Protein AF-A0A4V6N605-F1 (afdb_monomer_lite)

pLDDT: mean 92.13, std 7.2, range [57.69, 98.5]

Secondary structure (DSSP, 8-state):
-HHHHHHHHHHHHHHHH-GGG--TTHHHHHHHHHHHHHGGG-SSHHHHHHHHHHHHHHHHHHHHHHHHHHTT---SS-SHHHHHHHHHH---TTSPPPPHHHHHHHIIIIIIHHHHHHHSTT---SSHHHHHHHHHHHHHHHHHHTT-

Sequence (148 aa):
MSDQRNRINTIVALLNSNSNLSSGNLNKVKAELHQVVDVHGISPTRRRNLMKVLHSTRALDSTLNAFVEFHNIKNNAKSIGQYLSQLQKHNEQSLQNLSASERSRYQRSIADLRNKHLHTADSYPANEAEVNNIIGEMQTLISRLATL

Foldseek 3Di:
DVLLVVLLVLLLVLCVPFPLQPDPCNVVLNVLSVQLVVLPPDPDPQVNQLSNLVSLQVSLLSSLVSNCVSLVQDFDDSAPLRSLVSQQDPPRPVHDRDDPVLSVCLCVLARVLSCQSVPDPPDTDPHVVSSSSNSVNSSVVSNVSSVD

Organism: NCBI:txid2530455

Structure (mmCIF, N/CA/C/O backbone):
data_AF-A0A4V6N605-F1
#
_entry.id   AF-A0A4V6N605-F1
#
loop_
_atom_site.group_PDB
_atom_site.id
_atom_site.type_symbol
_atom_site.label_atom_id
_atom_site.label_alt_id
_atom_site.label_comp_id
_atom_site.label_asym_id
_atom_site.label_entity_id
_atom_site.label_seq_id
_atom_site.pdbx_PDB_ins_code
_atom_site.Cartn_x
_atom_site.Cartn_y
_atom_site.Cartn_z
_atom_site.occupancy
_atom_site.B_iso_or_equiv
_atom_site.auth_seq_id
_atom_site.auth_comp_id
_atom_site.auth_asym_id
_atom_site.auth_atom_id
_atom_site.pdbx_PDB_model_num
ATOM 1 N N . MET A 1 1 ? 17.499 3.580 -5.981 1.00 57.69 1 MET A N 1
ATOM 2 C CA . MET A 1 1 ? 17.899 2.308 -5.328 1.00 57.69 1 MET A CA 1
ATOM 3 C C . MET A 1 1 ? 17.984 2.425 -3.809 1.00 57.69 1 MET A C 1
ATOM 5 O O . MET A 1 1 ? 17.253 1.698 -3.149 1.00 57.69 1 MET A O 1
ATOM 9 N N . SER A 1 2 ? 18.803 3.329 -3.250 1.00 69.81 2 SER A N 1
ATOM 10 C CA . SER A 1 2 ? 18.887 3.535 -1.790 1.00 69.81 2 SER A CA 1
ATOM 11 C C . SER A 1 2 ? 17.535 3.904 -1.171 1.00 69.81 2 SER A C 1
ATOM 13 O O . SER A 1 2 ? 17.119 3.259 -0.218 1.00 69.81 2 SER A O 1
ATOM 15 N N . ASP A 1 3 ? 16.806 4.850 -1.772 1.00 83.56 3 ASP A N 1
ATOM 16 C CA . ASP A 1 3 ? 15.512 5.312 -1.246 1.00 83.56 3 ASP A CA 1
ATOM 17 C C . ASP A 1 3 ? 14.463 4.189 -1.156 1.00 83.56 3 ASP A C 1
ATOM 19 O O . ASP A 1 3 ? 13.891 3.952 -0.099 1.00 83.56 3 ASP A O 1
ATOM 23 N N . GLN A 1 4 ? 14.267 3.415 -2.230 1.00 86.50 4 GLN A N 1
ATOM 24 C CA . GLN A 1 4 ? 13.310 2.301 -2.238 1.00 86.50 4 GLN A CA 1
ATOM 25 C C . GLN A 1 4 ? 13.654 1.230 -1.198 1.00 86.50 4 GLN A C 1
ATOM 27 O O . GLN A 1 4 ? 12.772 0.762 -0.485 1.00 86.50 4 GLN A O 1
ATOM 32 N N . ARG A 1 5 ? 14.933 0.851 -1.093 1.00 88.06 5 ARG A N 1
ATOM 33 C CA . ARG A 1 5 ? 15.383 -0.117 -0.088 1.00 88.06 5 ARG A CA 1
ATOM 34 C C . ARG A 1 5 ? 15.145 0.413 1.326 1.00 88.06 5 ARG A C 1
ATOM 36 O O . ARG A 1 5 ? 14.649 -0.329 2.166 1.00 88.06 5 ARG A O 1
ATOM 43 N N . ASN A 1 6 ? 15.430 1.691 1.566 1.00 90.56 6 ASN A N 1
ATOM 44 C CA . ASN A 1 6 ? 15.163 2.338 2.847 1.00 90.56 6 ASN A CA 1
ATOM 45 C C . ASN A 1 6 ? 13.666 2.313 3.177 1.00 90.56 6 ASN A C 1
ATOM 47 O O . ASN A 1 6 ? 13.308 1.890 4.269 1.00 90.56 6 ASN A O 1
ATOM 51 N N . ARG A 1 7 ? 12.792 2.652 2.220 1.00 92.50 7 ARG A N 1
ATOM 52 C CA . ARG A 1 7 ? 11.330 2.576 2.392 1.00 92.50 7 ARG A CA 1
ATOM 53 C C . ARG A 1 7 ? 10.856 1.164 2.716 1.00 92.50 7 ARG A C 1
ATOM 55 O O . ARG A 1 7 ? 10.067 0.991 3.637 1.00 92.50 7 ARG A O 1
ATOM 62 N N . ILE A 1 8 ? 11.356 0.150 2.007 1.00 92.94 8 ILE A N 1
ATOM 63 C CA . ILE A 1 8 ? 11.029 -1.254 2.291 1.00 92.94 8 ILE A CA 1
ATOM 64 C C . ILE A 1 8 ? 11.466 -1.639 3.707 1.00 92.94 8 ILE A C 1
ATOM 66 O O . ILE A 1 8 ? 10.670 -2.205 4.453 1.00 92.94 8 ILE A O 1
ATOM 70 N N . ASN A 1 9 ? 12.680 -1.268 4.115 1.00 92.00 9 ASN A N 1
ATOM 71 C CA . ASN A 1 9 ? 13.159 -1.515 5.474 1.00 92.00 9 ASN A CA 1
ATOM 72 C C . ASN A 1 9 ? 12.289 -0.803 6.521 1.00 92.00 9 ASN A C 1
ATOM 74 O O . ASN A 1 9 ? 11.962 -1.395 7.548 1.00 92.00 9 ASN A O 1
ATOM 78 N N . THR A 1 10 ? 11.861 0.434 6.251 1.00 93.12 10 THR A N 1
ATOM 79 C CA . THR A 1 10 ? 10.931 1.163 7.119 1.00 93.12 10 THR A CA 1
ATOM 80 C C . THR A 1 10 ? 9.577 0.465 7.205 1.00 93.12 10 THR A C 1
ATOM 82 O O . THR A 1 10 ? 9.061 0.307 8.306 1.00 93.12 10 THR A O 1
ATOM 85 N N . ILE A 1 11 ? 9.014 -0.008 6.089 1.00 93.56 11 ILE A N 1
ATOM 86 C CA . ILE A 1 11 ? 7.762 -0.779 6.098 1.00 93.56 11 ILE A CA 1
ATOM 87 C C . ILE A 1 11 ? 7.927 -2.037 6.953 1.00 93.56 11 ILE A C 1
ATOM 89 O O . ILE A 1 11 ? 7.102 -2.292 7.822 1.00 93.56 11 ILE A O 1
ATOM 93 N N . VAL A 1 12 ? 9.006 -2.801 6.764 1.00 92.19 12 VAL A N 1
ATOM 94 C CA . VAL A 1 12 ? 9.273 -4.006 7.567 1.00 92.19 12 VAL A CA 1
ATOM 95 C C . VAL A 1 12 ? 9.371 -3.671 9.058 1.00 92.19 12 VAL A C 1
ATOM 97 O O . VAL A 1 12 ? 8.807 -4.395 9.879 1.00 92.19 12 VAL A O 1
ATOM 100 N N . ALA A 1 13 ? 10.036 -2.570 9.417 1.00 91.56 13 ALA A N 1
ATOM 101 C CA . ALA A 1 13 ? 10.119 -2.111 10.800 1.00 91.56 13 ALA A CA 1
ATOM 102 C C . ALA A 1 13 ? 8.738 -1.752 11.373 1.00 91.56 13 ALA A C 1
ATOM 104 O O . ALA A 1 13 ? 8.400 -2.220 12.457 1.00 91.56 13 ALA A O 1
ATOM 105 N N . LEU A 1 14 ? 7.918 -1.008 10.621 1.00 92.12 14 LEU A N 1
ATOM 106 C CA . LEU A 1 14 ? 6.553 -0.645 11.019 1.00 92.12 14 LEU A CA 1
ATOM 107 C C . LEU A 1 14 ? 5.678 -1.882 11.247 1.00 92.12 14 LEU A C 1
ATOM 109 O O . LEU A 1 14 ? 4.954 -1.951 12.239 1.00 92.12 14 LEU A O 1
ATOM 113 N N . LEU A 1 15 ? 5.774 -2.876 10.359 1.00 90.88 15 LEU A N 1
ATOM 114 C CA . LEU A 1 15 ? 5.041 -4.133 10.500 1.00 90.88 15 LEU A CA 1
ATOM 115 C C . LEU A 1 15 ? 5.492 -4.931 11.732 1.00 90.88 15 LEU A C 1
ATOM 117 O O . LEU A 1 15 ? 4.659 -5.545 12.386 1.00 90.88 15 LEU A O 1
ATOM 121 N N . ASN A 1 16 ? 6.786 -4.912 12.071 1.00 88.31 16 ASN A N 1
ATOM 122 C CA . ASN A 1 16 ? 7.299 -5.564 13.282 1.00 88.31 16 ASN A CA 1
ATOM 123 C C . ASN A 1 16 ? 6.821 -4.888 14.567 1.00 88.31 16 ASN A C 1
ATOM 125 O O . ASN A 1 16 ? 6.610 -5.568 15.566 1.00 88.31 16 ASN A O 1
ATOM 129 N N . SER A 1 17 ? 6.688 -3.561 14.553 1.00 87.88 17 SER A N 1
ATOM 130 C CA . SER A 1 17 ? 6.255 -2.791 15.721 1.00 87.88 17 SER A CA 1
ATOM 131 C C . SER A 1 17 ? 4.738 -2.759 15.917 1.00 87.88 17 SER A C 1
ATOM 133 O O . SER A 1 17 ? 4.280 -2.298 16.956 1.00 87.88 17 SER A O 1
ATOM 135 N N . ASN A 1 18 ? 3.950 -3.199 14.932 1.00 86.19 18 ASN A N 1
ATOM 136 C CA . ASN A 1 18 ? 2.494 -3.116 14.990 1.00 86.19 18 ASN A CA 1
ATOM 137 C C . ASN A 1 18 ? 1.894 -4.389 15.614 1.00 86.19 18 ASN A C 1
ATOM 139 O O . ASN A 1 18 ? 1.817 -5.439 14.973 1.00 86.19 18 ASN A O 1
ATOM 143 N N . SER A 1 19 ? 1.426 -4.279 16.860 1.00 84.12 19 SER A N 1
ATOM 144 C CA . SER A 1 19 ? 0.796 -5.373 17.614 1.00 84.12 19 SER A CA 1
ATOM 145 C C . SER A 1 19 ? -0.509 -5.882 16.999 1.00 84.12 19 SER A C 1
ATOM 147 O O . SER A 1 19 ? -0.880 -7.032 17.232 1.00 84.12 19 SER A O 1
ATOM 149 N N . ASN A 1 20 ? -1.176 -5.064 16.180 1.00 85.50 20 ASN A N 1
ATOM 150 C CA . ASN A 1 20 ? -2.457 -5.390 15.546 1.00 85.50 20 ASN A CA 1
ATOM 151 C C . ASN A 1 20 ? -2.276 -6.245 14.276 1.00 85.50 20 ASN A C 1
ATOM 153 O O . ASN A 1 20 ? -3.235 -6.555 13.576 1.00 85.50 20 ASN A O 1
ATOM 157 N N . LEU A 1 21 ? -1.035 -6.623 13.949 1.00 79.00 21 LEU A N 1
ATOM 158 C CA . LEU A 1 21 ? -0.677 -7.434 12.782 1.00 79.00 21 LEU A CA 1
ATOM 159 C C . LEU A 1 21 ? -0.101 -8.807 13.174 1.00 79.00 21 LEU A C 1
ATOM 161 O O . LEU A 1 21 ? 0.713 -9.377 12.443 1.00 79.00 21 LEU A O 1
ATOM 165 N N . SER A 1 22 ? -0.538 -9.375 14.304 1.00 60.62 22 SER A N 1
ATOM 166 C CA . SER A 1 22 ? -0.004 -10.614 14.904 1.00 60.62 22 SER A CA 1
ATOM 167 C C . SER A 1 22 ? -0.414 -11.925 14.204 1.00 60.62 22 SER A C 1
ATOM 169 O O . SER A 1 22 ? -0.548 -12.977 14.828 1.00 60.62 22 SER A O 1
ATOM 171 N N . SER A 1 23 ? -0.585 -11.910 12.881 1.00 58.47 23 SER A N 1
ATOM 172 C CA . SER A 1 23 ? -0.895 -13.130 12.128 1.00 58.47 23 SER A CA 1
ATOM 173 C C . SER A 1 23 ? 0.369 -13.943 11.805 1.00 58.47 23 SER A C 1
ATOM 175 O O . SER A 1 23 ? 1.429 -13.392 11.491 1.00 58.47 23 SER A O 1
ATOM 177 N N . GLY A 1 24 ? 0.248 -15.276 11.759 1.00 61.66 24 GLY A N 1
ATOM 178 C CA . GLY A 1 24 ? 1.322 -16.193 11.330 1.00 61.66 24 GLY A CA 1
ATOM 179 C C . GLY A 1 24 ? 1.831 -15.978 9.891 1.00 61.66 24 GLY A C 1
ATOM 180 O O . GLY A 1 24 ? 2.767 -16.644 9.453 1.00 61.66 24 GLY A O 1
ATOM 181 N N . ASN A 1 25 ? 1.248 -15.035 9.143 1.00 75.88 25 ASN A N 1
ATOM 182 C CA . ASN A 1 25 ? 1.632 -14.697 7.775 1.00 75.88 25 ASN A CA 1
ATOM 183 C C . ASN A 1 25 ? 2.618 -13.519 7.673 1.00 75.88 25 ASN A C 1
ATOM 185 O O . ASN A 1 25 ? 3.074 -13.228 6.567 1.00 75.88 25 ASN A O 1
ATOM 189 N N . LEU A 1 26 ? 3.012 -12.874 8.779 1.00 84.56 26 LEU A N 1
ATOM 190 C CA . LEU A 1 26 ? 3.912 -11.711 8.742 1.00 84.56 26 LEU A CA 1
ATOM 191 C C . LEU A 1 26 ? 5.259 -12.010 8.050 1.00 84.56 26 LEU A C 1
ATOM 193 O O . LEU A 1 26 ? 5.771 -11.186 7.294 1.00 84.56 26 LEU A O 1
ATOM 197 N N . ASN A 1 27 ? 5.811 -13.213 8.226 1.00 85.56 27 ASN A N 1
ATOM 198 C CA . ASN A 1 27 ? 7.037 -13.619 7.528 1.00 85.56 27 ASN A CA 1
ATOM 199 C C . ASN A 1 27 ? 6.848 -13.715 6.005 1.00 85.56 27 ASN A C 1
ATOM 201 O O . ASN A 1 27 ? 7.763 -13.380 5.257 1.00 85.56 27 ASN A O 1
ATOM 205 N N . LYS A 1 28 ? 5.655 -14.099 5.532 1.00 88.56 28 LYS A N 1
ATOM 206 C CA . LYS A 1 28 ? 5.331 -14.123 4.097 1.00 88.56 28 LYS A CA 1
ATOM 207 C C . LYS A 1 28 ? 5.189 -12.708 3.536 1.00 88.56 28 LYS A C 1
ATOM 209 O O . LYS A 1 28 ? 5.697 -12.437 2.456 1.00 88.56 28 LYS A O 1
ATOM 214 N N . VAL A 1 29 ? 4.577 -11.792 4.293 1.00 90.06 29 VAL A N 1
ATOM 215 C CA . VAL A 1 29 ? 4.505 -10.364 3.925 1.00 90.06 29 VAL A CA 1
ATOM 216 C C . VAL A 1 29 ? 5.908 -9.775 3.772 1.00 90.06 29 VAL A C 1
ATOM 218 O O . VAL A 1 29 ? 6.198 -9.110 2.782 1.00 90.06 29 VAL A O 1
ATOM 221 N N . LYS A 1 30 ? 6.810 -10.064 4.716 1.00 90.19 30 LYS A N 1
ATOM 222 C CA . LYS A 1 30 ? 8.214 -9.638 4.632 1.00 90.19 30 LYS A CA 1
ATOM 223 C C . LYS A 1 30 ? 8.927 -10.235 3.424 1.00 90.19 30 LYS A C 1
ATOM 225 O O . LYS A 1 30 ? 9.646 -9.513 2.744 1.00 90.19 30 LYS A O 1
ATOM 230 N N . ALA A 1 31 ? 8.716 -11.520 3.139 1.00 90.50 31 ALA A N 1
ATOM 231 C CA . ALA A 1 31 ? 9.300 -12.162 1.964 1.00 90.50 31 ALA A CA 1
ATOM 232 C C . ALA A 1 31 ? 8.877 -11.449 0.668 1.00 90.50 31 ALA A C 1
ATOM 234 O O . ALA A 1 31 ? 9.728 -11.146 -0.162 1.00 90.50 31 ALA A O 1
ATOM 235 N N . GLU A 1 32 ? 7.597 -11.092 0.533 1.00 92.25 32 GLU A N 1
ATOM 236 C CA . GLU A 1 32 ? 7.102 -10.290 -0.595 1.00 92.25 32 GLU A CA 1
ATOM 237 C C . GLU A 1 32 ? 7.765 -8.906 -0.666 1.00 92.25 32 GLU A C 1
ATOM 239 O O . GLU A 1 32 ? 8.189 -8.471 -1.734 1.00 92.25 32 GLU A O 1
ATOM 244 N N . LEU A 1 33 ? 7.935 -8.223 0.468 1.00 91.75 33 LEU A N 1
ATOM 245 C CA . LEU A 1 33 ? 8.635 -6.935 0.509 1.00 91.75 33 LEU A CA 1
ATOM 246 C C . LEU A 1 33 ? 10.110 -7.053 0.093 1.00 91.75 33 LEU A C 1
ATOM 248 O O . LEU A 1 33 ? 10.611 -6.185 -0.622 1.00 91.75 33 LEU A O 1
ATOM 252 N N . HIS A 1 34 ? 10.796 -8.130 0.478 1.00 90.88 34 HIS A N 1
ATOM 253 C CA . HIS A 1 34 ? 12.175 -8.382 0.055 1.00 90.88 34 HIS A CA 1
ATOM 254 C C . HIS A 1 34 ? 12.287 -8.628 -1.454 1.00 90.88 34 HIS A C 1
ATOM 256 O O . HIS A 1 34 ? 13.196 -8.083 -2.083 1.00 90.88 34 HIS A O 1
ATOM 262 N N . GLN A 1 35 ? 11.307 -9.300 -2.070 1.00 90.69 35 GLN A 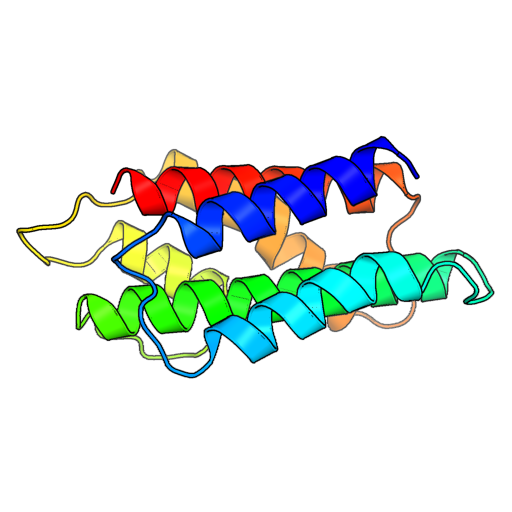N 1
ATOM 263 C CA . GLN A 1 35 ? 11.287 -9.481 -3.527 1.00 90.69 35 GLN A CA 1
ATOM 264 C C . GLN A 1 35 ? 11.305 -8.150 -4.294 1.00 90.69 35 GLN A C 1
ATOM 266 O O . GLN A 1 35 ? 11.901 -8.067 -5.364 1.00 90.69 35 GLN A O 1
ATOM 271 N N . VAL A 1 36 ? 10.738 -7.066 -3.745 1.00 88.69 36 VAL A N 1
ATOM 272 C CA . VAL A 1 36 ? 10.803 -5.724 -4.363 1.00 88.69 36 VAL A CA 1
ATOM 273 C C . VAL A 1 36 ? 12.251 -5.250 -4.557 1.00 88.69 36 VAL A C 1
ATOM 275 O O . VAL A 1 36 ? 12.559 -4.557 -5.531 1.00 88.69 36 VAL A O 1
ATOM 278 N N . VAL A 1 37 ? 13.145 -5.623 -3.640 1.00 87.94 37 VAL A N 1
ATOM 279 C CA . VAL A 1 37 ? 14.575 -5.299 -3.704 1.00 87.94 37 VAL A CA 1
ATOM 280 C C . VAL A 1 37 ? 15.310 -6.264 -4.638 1.00 87.94 37 VAL A C 1
ATOM 282 O O . VAL A 1 37 ? 16.161 -5.824 -5.414 1.00 87.94 37 VAL A O 1
ATOM 285 N N . ASP A 1 38 ? 14.954 -7.547 -4.603 1.00 87.12 38 ASP A N 1
ATOM 286 C CA . ASP A 1 38 ? 15.678 -8.617 -5.302 1.00 87.12 38 ASP A CA 1
ATOM 287 C C . ASP A 1 38 ? 15.449 -8.618 -6.819 1.00 87.12 38 ASP A C 1
ATOM 289 O O . ASP A 1 38 ? 16.334 -8.990 -7.591 1.00 87.12 38 ASP A O 1
ATOM 293 N N . VAL A 1 39 ? 14.312 -8.097 -7.293 1.00 88.50 39 VAL A N 1
ATOM 294 C CA . VAL A 1 39 ? 13.992 -8.016 -8.733 1.00 88.50 39 VAL A CA 1
ATOM 295 C C . VAL A 1 39 ? 14.863 -7.022 -9.518 1.00 88.50 39 VAL A C 1
ATOM 297 O O . VAL A 1 39 ? 14.611 -6.767 -10.698 1.00 88.50 39 VAL A O 1
ATOM 300 N N . HIS A 1 40 ? 15.901 -6.440 -8.908 1.00 80.88 40 HIS A N 1
ATOM 301 C CA . HIS A 1 40 ? 16.767 -5.452 -9.548 1.00 80.88 40 HIS A CA 1
ATOM 302 C C . HIS A 1 40 ? 17.432 -5.955 -10.842 1.00 80.88 40 HIS A C 1
ATOM 304 O O . HIS A 1 40 ? 17.516 -5.203 -11.813 1.00 80.88 40 HIS A O 1
ATOM 310 N N . GLY A 1 41 ? 17.830 -7.231 -10.885 1.00 81.44 41 GLY A N 1
ATOM 311 C CA . GLY A 1 41 ? 18.475 -7.842 -12.054 1.00 81.44 41 GLY A CA 1
ATOM 312 C C . GLY A 1 41 ? 17.548 -8.088 -13.251 1.00 81.44 41 GL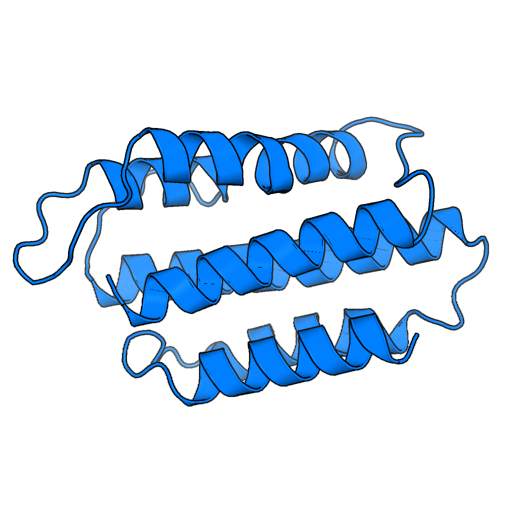Y A C 1
ATOM 313 O O . GLY A 1 41 ? 18.019 -8.447 -14.328 1.00 81.44 41 GLY A O 1
ATOM 314 N N . ILE A 1 42 ? 16.232 -7.896 -13.101 1.00 87.44 42 ILE A N 1
ATOM 315 C CA . ILE A 1 42 ? 15.274 -8.180 -14.172 1.00 87.44 42 ILE A CA 1
ATOM 316 C C . ILE A 1 42 ? 15.394 -7.144 -15.293 1.00 87.44 42 ILE A C 1
ATOM 318 O O . ILE A 1 42 ? 15.354 -5.930 -15.064 1.00 87.44 42 ILE A O 1
ATOM 322 N N . SER A 1 43 ? 15.451 -7.650 -16.525 1.00 84.62 43 SER A N 1
ATOM 323 C CA . SER A 1 43 ? 15.370 -6.871 -17.760 1.00 84.62 43 SER A CA 1
ATOM 324 C C . SER A 1 43 ? 14.175 -7.316 -18.618 1.00 84.62 43 SER A C 1
ATOM 326 O O . SER A 1 43 ? 13.822 -8.497 -18.623 1.00 84.62 43 SER A O 1
ATOM 328 N N . PRO A 1 44 ? 13.530 -6.398 -19.365 1.00 89.38 44 PRO A N 1
ATOM 329 C CA . PRO A 1 44 ? 13.769 -4.950 -19.406 1.00 89.38 44 PRO A CA 1
ATOM 330 C C . PRO A 1 44 ? 13.229 -4.209 -18.166 1.00 89.38 44 PRO A C 1
ATOM 332 O O . PRO A 1 44 ? 12.368 -4.724 -17.452 1.00 89.38 44 PRO A O 1
ATOM 335 N N . THR A 1 45 ? 13.667 -2.959 -17.955 1.00 90.75 45 THR A N 1
ATOM 336 C CA . THR A 1 45 ? 13.269 -2.088 -16.823 1.00 90.75 45 THR A CA 1
ATOM 337 C C . THR A 1 45 ? 11.758 -2.047 -16.569 1.00 90.75 45 THR A C 1
ATOM 339 O O . THR A 1 45 ? 11.330 -2.105 -15.420 1.00 90.75 45 THR A O 1
ATOM 342 N N . ARG A 1 46 ? 10.929 -2.026 -17.622 1.00 91.19 46 ARG A N 1
ATOM 343 C CA . ARG A 1 46 ? 9.462 -2.058 -17.490 1.00 91.19 46 ARG A CA 1
ATOM 344 C C . ARG A 1 46 ? 8.942 -3.304 -16.759 1.00 91.19 46 ARG A C 1
ATOM 346 O O . ARG A 1 46 ? 8.065 -3.186 -15.909 1.00 91.19 46 ARG A O 1
ATOM 353 N N . ARG A 1 47 ? 9.525 -4.486 -17.016 1.00 91.06 47 ARG A N 1
ATOM 354 C CA . ARG A 1 47 ? 9.160 -5.738 -16.328 1.00 91.06 47 ARG A CA 1
ATOM 355 C C . ARG A 1 47 ? 9.603 -5.706 -14.874 1.00 91.06 47 ARG A C 1
ATOM 357 O O . ARG A 1 47 ? 8.828 -6.067 -13.999 1.00 91.06 47 ARG A O 1
ATOM 364 N N . ARG A 1 48 ? 10.814 -5.208 -14.610 1.00 93.81 48 ARG A N 1
ATOM 365 C CA . ARG A 1 48 ? 11.297 -4.983 -13.242 1.00 93.81 48 ARG A CA 1
ATOM 366 C C . ARG A 1 48 ? 10.340 -4.091 -12.451 1.00 93.81 48 ARG A C 1
ATOM 368 O O . ARG A 1 48 ? 9.958 -4.447 -11.343 1.00 93.81 48 ARG A O 1
ATOM 375 N N . ASN A 1 49 ? 9.924 -2.962 -13.019 1.00 94.88 49 ASN A N 1
ATOM 376 C CA . ASN A 1 49 ? 9.000 -2.039 -12.359 1.00 94.88 49 ASN A CA 1
ATOM 377 C C . ASN A 1 49 ? 7.636 -2.682 -12.084 1.00 94.88 49 ASN A C 1
ATOM 379 O O . ASN A 1 49 ? 7.102 -2.530 -10.987 1.00 94.88 49 ASN A O 1
ATOM 383 N N . LEU A 1 50 ? 7.106 -3.449 -13.040 1.00 95.88 50 LEU A N 1
ATOM 384 C CA . LEU A 1 50 ? 5.866 -4.200 -12.856 1.00 95.88 50 LEU A CA 1
ATOM 385 C C . LEU A 1 50 ? 5.973 -5.212 -11.706 1.00 95.88 50 LEU A C 1
ATOM 387 O O . LEU A 1 50 ? 5.084 -5.271 -10.861 1.00 95.88 50 LEU A O 1
ATOM 391 N N . MET A 1 51 ? 7.082 -5.952 -11.624 1.00 95.62 51 MET A N 1
ATOM 392 C CA . MET A 1 51 ? 7.324 -6.905 -10.534 1.00 95.62 51 MET A CA 1
ATOM 393 C C . MET A 1 51 ? 7.431 -6.209 -9.173 1.00 95.62 51 MET A C 1
ATOM 395 O O . MET A 1 51 ? 6.875 -6.697 -8.192 1.00 95.62 51 MET A O 1
ATOM 399 N N . LYS A 1 52 ? 8.069 -5.034 -9.106 1.00 95.31 52 LYS A N 1
ATOM 400 C CA . LYS A 1 52 ? 8.106 -4.221 -7.879 1.00 95.31 52 LYS A CA 1
ATOM 401 C C . LYS A 1 52 ? 6.698 -3.831 -7.416 1.00 95.31 52 LYS A C 1
ATOM 403 O O . LYS A 1 52 ? 6.388 -3.979 -6.235 1.00 95.31 52 LYS A O 1
ATOM 408 N N . VAL A 1 53 ? 5.833 -3.377 -8.329 1.00 96.62 53 VAL A N 1
ATOM 409 C CA . VAL A 1 53 ? 4.421 -3.070 -8.019 1.00 96.62 53 VAL A CA 1
ATOM 410 C C . VAL A 1 53 ? 3.672 -4.331 -7.582 1.00 96.62 53 VAL A C 1
ATOM 412 O O . VAL A 1 53 ? 2.969 -4.306 -6.576 1.00 96.62 53 VAL A O 1
ATOM 415 N N . LEU A 1 54 ? 3.854 -5.454 -8.273 1.00 96.69 54 LEU A N 1
ATOM 416 C CA . LEU A 1 54 ? 3.204 -6.721 -7.936 1.00 96.69 54 LEU A CA 1
ATOM 417 C C . LEU A 1 54 ? 3.537 -7.188 -6.509 1.00 96.69 54 LEU A C 1
ATOM 419 O O . LEU A 1 54 ? 2.631 -7.458 -5.725 1.00 96.69 54 LEU A O 1
ATOM 423 N N . HIS A 1 55 ? 4.822 -7.265 -6.164 1.00 96.88 55 HIS A N 1
ATOM 424 C CA . HIS A 1 55 ? 5.265 -7.746 -4.854 1.00 96.88 55 HIS A CA 1
ATOM 425 C C . HIS A 1 55 ? 4.872 -6.790 -3.719 1.00 96.88 55 HIS A C 1
ATOM 427 O O . HIS A 1 55 ? 4.329 -7.220 -2.702 1.00 96.88 55 HIS A O 1
ATOM 433 N N . SER A 1 56 ? 5.046 -5.479 -3.917 1.00 96.38 56 SER A N 1
ATOM 434 C CA . SER A 1 56 ? 4.644 -4.477 -2.918 1.00 96.38 56 SER A CA 1
ATOM 435 C C . SER A 1 56 ? 3.130 -4.460 -2.672 1.00 96.38 56 SER A C 1
ATOM 437 O O . SER A 1 56 ? 2.688 -4.439 -1.525 1.00 96.38 56 SER A O 1
ATOM 439 N N . THR A 1 57 ? 2.315 -4.545 -3.727 1.00 96.00 57 THR A N 1
ATOM 440 C CA . THR A 1 57 ? 0.849 -4.569 -3.596 1.00 96.00 57 THR A CA 1
ATOM 441 C C . THR A 1 57 ? 0.334 -5.870 -2.989 1.00 96.00 57 THR A C 1
ATOM 443 O O . THR A 1 57 ? -0.616 -5.822 -2.213 1.00 96.00 57 THR A O 1
ATOM 446 N N . ARG A 1 58 ? 0.978 -7.015 -3.252 1.00 95.44 58 ARG A N 1
ATOM 447 C CA . ARG A 1 58 ? 0.640 -8.292 -2.603 1.00 95.44 58 ARG A CA 1
ATOM 448 C C . ARG A 1 58 ? 0.971 -8.288 -1.110 1.00 95.44 58 ARG A C 1
ATOM 450 O O . ARG A 1 58 ? 0.181 -8.794 -0.308 1.00 95.44 58 ARG A O 1
ATOM 457 N N . ALA A 1 59 ? 2.104 -7.689 -0.736 1.00 95.56 59 ALA A N 1
ATOM 458 C CA . ALA A 1 59 ? 2.444 -7.455 0.663 1.00 95.56 59 ALA A CA 1
ATOM 459 C C . ALA A 1 59 ? 1.387 -6.570 1.340 1.00 95.56 59 ALA A C 1
ATOM 461 O O . ALA A 1 59 ? 0.883 -6.932 2.400 1.00 95.56 59 ALA A O 1
ATOM 462 N N . LEU A 1 60 ? 0.987 -5.462 0.705 1.00 97.06 60 LEU A N 1
ATOM 463 C CA . LEU A 1 60 ? -0.048 -4.581 1.247 1.00 97.06 60 LEU A CA 1
ATOM 464 C C . LEU A 1 60 ? -1.415 -5.273 1.367 1.00 97.06 60 LEU A C 1
ATOM 466 O O . LEU A 1 60 ? -2.037 -5.167 2.419 1.00 97.06 60 LEU A O 1
ATOM 470 N N . ASP A 1 61 ? -1.877 -5.986 0.334 1.00 95.19 61 ASP A N 1
ATOM 471 C CA . ASP A 1 61 ? -3.142 -6.741 0.365 1.00 95.19 61 ASP A CA 1
ATOM 472 C C . ASP A 1 61 ? -3.170 -7.707 1.561 1.00 95.19 61 ASP A C 1
ATOM 474 O O . ASP A 1 61 ? -4.166 -7.797 2.279 1.00 95.19 61 ASP A O 1
ATOM 478 N N . SER A 1 62 ? -2.052 -8.394 1.806 1.00 94.81 62 SER A N 1
ATOM 479 C CA . SER A 1 62 ? -1.907 -9.333 2.923 1.00 94.81 62 SER A CA 1
ATOM 480 C C . SER A 1 62 ? -1.892 -8.627 4.281 1.00 94.81 62 SER A C 1
ATOM 482 O O . SER A 1 62 ? -2.535 -9.098 5.217 1.00 94.81 62 SER A O 1
ATOM 484 N N . THR A 1 63 ? -1.201 -7.488 4.389 1.00 95.56 63 THR A N 1
ATOM 485 C CA . THR A 1 63 ? -1.186 -6.651 5.600 1.00 95.56 63 THR A CA 1
ATOM 486 C C . THR A 1 63 ? -2.581 -6.138 5.939 1.00 95.56 63 THR A C 1
ATOM 488 O O . THR A 1 63 ? -3.015 -6.259 7.080 1.00 95.56 63 THR A O 1
ATOM 491 N N . LEU A 1 64 ? -3.302 -5.595 4.954 1.00 96.25 64 LEU A N 1
ATOM 492 C CA . LEU A 1 64 ? -4.656 -5.080 5.150 1.00 96.25 64 LEU A CA 1
ATOM 493 C C . LEU A 1 64 ? -5.618 -6.192 5.556 1.00 96.25 64 LEU A C 1
ATOM 495 O O . LEU A 1 64 ? -6.410 -5.989 6.470 1.00 96.25 64 LEU A O 1
ATOM 499 N N . ASN A 1 65 ? -5.513 -7.369 4.930 1.00 94.69 65 ASN A N 1
ATOM 500 C CA . ASN A 1 65 ? -6.302 -8.533 5.320 1.00 94.69 65 ASN A CA 1
ATOM 501 C C . ASN A 1 65 ? -6.051 -8.925 6.781 1.00 94.69 65 ASN A C 1
ATOM 503 O O . ASN A 1 65 ? -7.001 -9.085 7.538 1.00 94.69 65 ASN A O 1
ATOM 507 N N . ALA A 1 66 ? -4.781 -9.037 7.182 1.00 93.50 66 ALA A N 1
ATOM 508 C CA . ALA A 1 66 ? -4.421 -9.386 8.554 1.00 93.50 66 ALA A CA 1
ATOM 509 C C . ALA A 1 66 ? -4.955 -8.360 9.565 1.00 93.50 66 ALA A C 1
ATOM 511 O O . ALA A 1 66 ? -5.452 -8.743 10.619 1.00 93.50 66 ALA A O 1
ATOM 512 N N . PHE A 1 67 ? -4.897 -7.070 9.226 1.00 94.75 67 PHE A N 1
ATOM 513 C CA . PHE A 1 67 ? -5.405 -5.999 10.077 1.00 94.75 67 PHE A CA 1
ATOM 514 C C . PHE A 1 67 ? -6.926 -6.074 10.264 1.00 94.75 67 PHE A C 1
ATOM 516 O O . PHE A 1 67 ? -7.416 -6.032 11.390 1.00 94.75 67 PHE A O 1
ATOM 523 N N . VAL A 1 68 ? -7.691 -6.210 9.174 1.00 94.31 68 VAL A N 1
ATOM 524 C CA . VAL A 1 68 ? -9.158 -6.292 9.280 1.00 94.31 68 VAL A CA 1
ATOM 525 C C . VAL A 1 68 ? -9.606 -7.576 9.981 1.00 94.31 68 VAL A C 1
ATOM 527 O O . VAL A 1 68 ? -10.572 -7.535 10.737 1.00 94.31 68 VAL A O 1
ATOM 530 N N . GLU A 1 69 ? -8.891 -8.691 9.787 1.00 92.25 69 GLU A N 1
ATOM 531 C CA . GLU A 1 69 ? -9.143 -9.950 10.501 1.00 92.25 69 GLU A CA 1
ATOM 532 C C . GLU A 1 69 ? -8.885 -9.805 12.005 1.00 92.25 69 GLU A C 1
ATOM 534 O O . GLU A 1 69 ? -9.725 -10.218 12.800 1.00 92.25 69 GLU A O 1
ATOM 539 N N . PHE A 1 70 ? -7.774 -9.173 12.400 1.00 92.19 70 PHE A N 1
ATOM 540 C CA . PHE A 1 70 ? -7.443 -8.938 13.809 1.00 92.19 70 PHE A CA 1
ATOM 541 C C . PHE A 1 70 ? -8.533 -8.139 14.536 1.00 92.19 70 PHE A C 1
ATOM 543 O O . PHE A 1 70 ? -8.910 -8.474 15.657 1.00 92.19 70 PHE A O 1
ATOM 550 N N . HIS A 1 71 ? -9.088 -7.123 13.872 1.00 93.00 71 HIS A N 1
ATOM 551 C CA . HIS A 1 71 ? -10.163 -6.287 14.412 1.00 93.00 71 HIS A CA 1
ATOM 552 C C . HIS A 1 71 ? -11.577 -6.836 14.148 1.00 93.00 71 HIS A C 1
ATOM 554 O O . HIS A 1 71 ? -12.550 -6.124 14.365 1.00 93.00 71 HIS A O 1
ATOM 560 N N . ASN A 1 72 ? -11.725 -8.075 13.662 1.00 92.69 72 ASN A N 1
ATOM 561 C CA . ASN A 1 72 ? -13.021 -8.686 13.324 1.00 92.69 72 ASN A CA 1
ATOM 562 C C . ASN A 1 72 ? -13.900 -7.835 12.380 1.00 92.69 72 ASN A C 1
ATOM 564 O O . ASN A 1 72 ? -15.132 -7.950 12.360 1.00 92.69 72 ASN A O 1
ATOM 568 N N . ILE A 1 73 ? -13.277 -6.992 11.556 1.00 94.50 73 ILE A N 1
ATOM 569 C CA . ILE A 1 73 ? -13.974 -6.152 10.589 1.00 94.50 73 ILE A CA 1
ATOM 570 C C . ILE A 1 73 ? -14.402 -7.034 9.421 1.00 94.50 73 ILE A C 1
ATOM 572 O O . ILE A 1 73 ? -13.579 -7.554 8.662 1.00 94.50 73 ILE A O 1
ATOM 576 N N . LYS A 1 74 ? -15.718 -7.189 9.252 1.00 91.56 74 LYS A N 1
ATOM 577 C CA . LYS A 1 74 ? -16.285 -7.983 8.159 1.00 91.56 74 LYS A CA 1
ATOM 578 C C . LYS A 1 74 ? -15.862 -7.411 6.813 1.00 91.56 74 LYS A C 1
ATOM 580 O O . LYS A 1 74 ? -16.058 -6.231 6.534 1.00 91.56 74 LYS A O 1
ATOM 585 N N . ASN A 1 75 ? -15.348 -8.276 5.949 1.00 89.31 75 ASN A N 1
ATOM 586 C CA . ASN A 1 75 ? -14.991 -7.908 4.594 1.00 89.31 75 ASN A CA 1
ATOM 587 C C . ASN A 1 75 ? -15.551 -8.917 3.590 1.00 89.31 75 ASN A C 1
ATOM 589 O O . ASN A 1 75 ? -15.386 -10.124 3.743 1.00 89.31 75 ASN A O 1
ATOM 593 N N . ASN A 1 76 ? -16.192 -8.403 2.543 1.00 84.31 76 ASN A N 1
ATOM 594 C CA . ASN A 1 76 ? -16.899 -9.216 1.555 1.00 84.31 76 ASN A CA 1
ATOM 595 C C . ASN A 1 76 ? -16.016 -9.596 0.357 1.00 84.31 76 ASN A C 1
ATOM 597 O O . ASN A 1 76 ? -16.407 -10.441 -0.443 1.00 84.31 76 ASN A O 1
ATOM 601 N N . ALA A 1 77 ? -14.845 -8.969 0.198 1.00 90.44 77 ALA A N 1
ATOM 602 C CA . ALA A 1 77 ? -13.951 -9.246 -0.923 1.00 90.44 77 ALA A CA 1
ATOM 603 C C . ALA A 1 77 ? -12.487 -8.896 -0.619 1.00 90.44 77 ALA A C 1
ATOM 605 O O . ALA A 1 77 ? -12.172 -7.834 -0.082 1.00 90.44 77 ALA A O 1
ATOM 606 N N . LYS A 1 78 ? -11.569 -9.773 -1.037 1.00 90.75 78 LYS A N 1
ATOM 607 C CA . LYS A 1 78 ? -10.125 -9.632 -0.805 1.00 90.75 78 LYS A CA 1
ATOM 608 C C . LYS A 1 78 ? -9.471 -8.709 -1.836 1.00 90.75 78 LYS A C 1
ATOM 610 O O . LYS A 1 78 ? -8.885 -9.172 -2.810 1.00 90.75 78 LYS A O 1
ATOM 615 N N . SER A 1 79 ? -9.605 -7.398 -1.640 1.00 94.75 79 SER A N 1
ATOM 616 C CA . SER A 1 79 ? -8.947 -6.386 -2.477 1.00 94.75 79 SER A CA 1
ATOM 617 C C . SER A 1 79 ? -8.652 -5.109 -1.696 1.00 94.75 79 SER A C 1
ATOM 619 O O . SER A 1 79 ? -9.465 -4.709 -0.861 1.00 94.75 79 SER A O 1
ATOM 621 N N . ILE A 1 80 ? -7.552 -4.425 -2.033 1.00 97.00 80 ILE A N 1
ATOM 622 C CA . ILE A 1 80 ? -7.166 -3.118 -1.465 1.00 97.00 80 ILE A CA 1
ATOM 623 C C . ILE A 1 80 ? -8.360 -2.161 -1.358 1.00 97.00 80 ILE A C 1
ATOM 625 O O . ILE A 1 80 ? -8.633 -1.642 -0.281 1.00 97.00 80 ILE A O 1
ATOM 629 N N . GLY A 1 81 ? -9.110 -1.952 -2.445 1.00 96.88 81 GLY A N 1
ATOM 630 C CA . GLY A 1 81 ? -10.234 -1.007 -2.447 1.00 96.88 81 GLY A CA 1
ATOM 631 C C . GLY A 1 81 ? -11.347 -1.371 -1.457 1.00 96.88 81 GLY A C 1
ATOM 632 O O . GLY A 1 81 ? -11.946 -0.486 -0.845 1.00 96.88 81 GLY A O 1
ATOM 633 N N . GLN A 1 82 ? -11.595 -2.667 -1.256 1.00 97.12 82 GLN A N 1
ATOM 634 C CA . GLN A 1 82 ? -12.583 -3.145 -0.289 1.00 97.12 82 GLN A CA 1
ATOM 635 C C . GLN A 1 82 ? -12.070 -3.026 1.142 1.00 97.12 82 GLN A C 1
ATOM 637 O O . GLN A 1 82 ? -12.793 -2.489 1.976 1.00 97.12 82 GLN A O 1
ATOM 642 N N . TYR A 1 83 ? -10.811 -3.389 1.415 1.00 97.75 83 TYR A N 1
ATOM 643 C CA . TYR A 1 83 ? -10.207 -3.149 2.730 1.00 97.75 83 TYR A CA 1
ATOM 644 C C . TYR A 1 83 ? -10.269 -1.663 3.106 1.00 97.75 83 TYR A C 1
ATOM 646 O O . TYR A 1 83 ? -10.719 -1.328 4.196 1.00 97.75 83 TYR A O 1
ATOM 654 N N . LEU A 1 84 ? -9.917 -0.759 2.183 1.00 97.88 84 LEU A N 1
ATOM 655 C CA . LEU A 1 84 ? -10.012 0.689 2.400 1.00 97.88 84 LEU A CA 1
ATOM 656 C C . LEU A 1 84 ? -11.448 1.152 2.679 1.00 97.88 84 LEU A C 1
ATOM 658 O O . LEU A 1 84 ? -11.660 2.023 3.519 1.00 97.88 84 LEU A O 1
ATOM 662 N N . SER A 1 85 ? -12.442 0.584 1.989 1.00 97.31 85 SER A N 1
ATOM 663 C CA . SER A 1 85 ? -13.851 0.883 2.267 1.00 97.31 85 SER A CA 1
ATOM 664 C C . SER A 1 85 ? -14.275 0.392 3.651 1.00 97.31 85 SER A C 1
ATOM 666 O O . SER A 1 85 ? -15.045 1.084 4.313 1.00 97.31 85 SER A O 1
ATOM 668 N N . GLN A 1 86 ? -13.807 -0.780 4.087 1.00 96.88 86 GLN A N 1
ATOM 669 C CA . GLN A 1 86 ? -14.143 -1.315 5.407 1.00 96.88 86 GLN A CA 1
ATOM 670 C C . GLN A 1 86 ? -13.477 -0.511 6.521 1.00 96.88 86 GLN A C 1
ATOM 672 O O . GLN A 1 86 ? -14.160 -0.103 7.454 1.00 96.88 86 GLN A O 1
ATOM 677 N N . LEU A 1 87 ? -12.197 -0.165 6.367 1.00 96.94 87 LEU A N 1
ATOM 678 C CA . LEU A 1 87 ? -11.462 0.717 7.283 1.00 96.94 87 LEU A CA 1
ATOM 679 C C . LEU A 1 87 ? -12.104 2.108 7.428 1.00 96.94 87 LEU A C 1
ATOM 681 O O . LEU A 1 87 ? -11.915 2.781 8.431 1.00 96.94 87 LEU A O 1
ATOM 685 N N . GLN A 1 88 ? -12.891 2.550 6.447 1.00 97.44 88 GLN A N 1
ATOM 686 C CA . GLN A 1 88 ? -13.622 3.818 6.507 1.00 97.44 88 GLN A CA 1
ATOM 687 C C . GLN A 1 88 ? -15.021 3.694 7.145 1.00 97.44 88 GLN A C 1
ATOM 689 O O . GLN A 1 88 ? -15.581 4.704 7.562 1.00 97.44 88 GLN A O 1
ATOM 694 N N . LYS A 1 89 ? -15.628 2.499 7.167 1.00 96.38 89 LYS A N 1
ATOM 695 C CA . LYS A 1 89 ? -17.066 2.320 7.463 1.00 96.38 89 LYS A CA 1
ATOM 696 C C . LYS A 1 89 ? -17.389 1.306 8.564 1.00 96.38 89 LYS A C 1
ATOM 698 O O . LYS A 1 89 ? -18.566 1.106 8.850 1.00 96.38 89 LYS A O 1
ATOM 703 N N . HIS A 1 90 ? -16.400 0.620 9.134 1.00 95.50 90 HIS A N 1
ATOM 704 C CA . HIS A 1 90 ? -16.641 -0.298 10.248 1.00 95.50 90 HIS A CA 1
ATOM 705 C C . HIS A 1 90 ? -17.185 0.434 11.479 1.00 95.50 90 HIS A C 1
ATOM 707 O O . HIS A 1 90 ? -16.979 1.634 11.641 1.00 95.50 90 HIS A O 1
ATOM 713 N N . ASN A 1 91 ? -17.802 -0.332 12.380 1.00 94.25 91 ASN A N 1
ATOM 714 C CA . ASN A 1 91 ? -18.315 0.154 13.663 1.00 94.25 91 ASN A CA 1
ATOM 715 C C . ASN A 1 91 ? -17.508 -0.380 14.865 1.00 94.25 91 ASN A C 1
ATOM 717 O O . ASN A 1 91 ? -18.007 -0.353 15.986 1.00 94.25 91 ASN A O 1
ATOM 721 N N . GLU A 1 92 ? -16.305 -0.922 14.632 1.00 94.5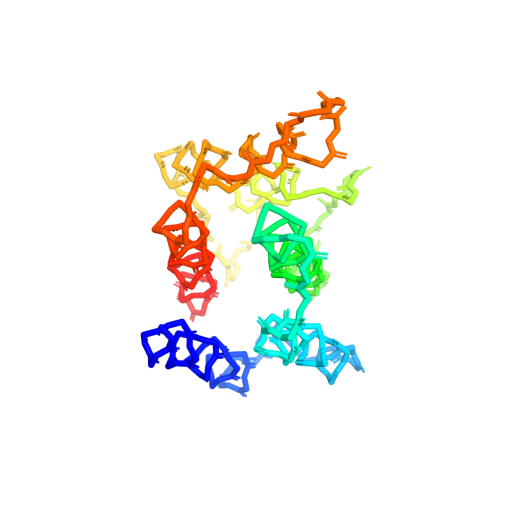6 92 GLU A N 1
ATOM 722 C CA . GLU A 1 92 ? -15.412 -1.375 15.709 1.00 94.56 92 GLU A CA 1
ATOM 723 C C . GLU A 1 92 ? -15.062 -0.211 16.647 1.00 94.56 92 GLU A C 1
ATOM 725 O O . GLU A 1 92 ? -14.486 0.779 16.206 1.00 94.56 92 GLU A O 1
ATOM 730 N N . GLN A 1 93 ? -15.441 -0.313 17.924 1.00 90.25 93 GLN A N 1
ATOM 731 C CA . GLN A 1 93 ? -15.378 0.805 18.875 1.00 90.25 93 GLN A CA 1
ATOM 732 C C . GLN A 1 93 ? -13.950 1.114 19.319 1.00 90.25 93 GLN A C 1
ATOM 734 O O . GLN A 1 93 ? -13.644 2.253 19.668 1.00 90.25 93 GLN A O 1
ATOM 739 N N . SER A 1 94 ? -13.077 0.105 19.317 1.00 89.25 94 SER A N 1
ATOM 740 C CA . SER A 1 94 ? -11.683 0.250 19.736 1.00 89.25 94 SER A CA 1
ATOM 741 C C . SER A 1 94 ? -10.764 0.763 18.626 1.00 89.25 94 SER A C 1
ATOM 743 O O . SER A 1 94 ? -9.550 0.748 18.810 1.00 89.25 94 SER A O 1
ATOM 745 N N . LEU A 1 95 ? -11.311 1.122 17.463 1.00 93.94 95 LEU A N 1
ATOM 746 C CA . LEU A 1 95 ? -10.541 1.460 16.275 1.00 93.94 95 LEU A CA 1
ATOM 747 C C . LEU A 1 95 ? -11.112 2.717 15.619 1.00 93.94 95 LEU A C 1
ATOM 749 O O . LEU A 1 95 ? -12.313 2.816 15.377 1.00 93.94 95 LEU A O 1
ATOM 753 N N . GLN A 1 96 ? -10.255 3.675 15.286 1.00 95.44 96 GLN A N 1
ATOM 754 C CA . GLN A 1 96 ? -10.660 4.819 14.481 1.00 95.44 96 GLN A CA 1
ATOM 755 C C . GLN A 1 96 ? -10.901 4.411 13.028 1.00 95.44 96 GLN A C 1
ATOM 757 O O . GLN A 1 96 ? -10.223 3.549 12.473 1.00 95.44 96 GLN A O 1
ATOM 762 N N . ASN A 1 97 ? -11.821 5.106 12.364 1.00 96.81 97 ASN A N 1
ATOM 763 C CA . ASN A 1 97 ? -12.014 4.961 10.928 1.00 96.81 97 ASN A CA 1
ATOM 764 C C . ASN A 1 97 ? -11.007 5.806 10.138 1.00 96.81 97 ASN A C 1
ATOM 766 O O . ASN A 1 97 ? -10.590 6.890 10.556 1.00 96.81 97 ASN A O 1
ATOM 770 N N . LEU A 1 98 ? -10.706 5.366 8.917 1.00 97.75 98 LEU A N 1
ATOM 771 C CA . LEU A 1 98 ? -10.161 6.262 7.902 1.00 97.75 98 LEU A CA 1
ATOM 772 C C . LEU A 1 98 ? -11.184 7.345 7.550 1.00 97.75 98 LEU A C 1
ATOM 774 O O . LEU A 1 98 ? -12.368 7.072 7.340 1.00 97.75 98 LEU A O 1
ATOM 778 N N . SER A 1 99 ? -10.707 8.572 7.375 1.00 97.50 99 SER A N 1
ATOM 779 C CA . SER A 1 99 ? -11.507 9.642 6.786 1.00 97.50 99 SER A CA 1
ATOM 780 C C . SER A 1 99 ? -11.815 9.368 5.307 1.00 97.50 99 SER A C 1
ATOM 782 O O . SER A 1 99 ? -11.112 8.631 4.602 1.00 97.50 99 SER A O 1
ATOM 784 N N . ALA A 1 100 ? -12.859 10.018 4.785 1.00 97.69 100 ALA A N 1
ATOM 785 C CA . ALA A 1 100 ? -13.220 9.915 3.371 1.00 97.69 100 ALA A CA 1
ATOM 786 C C . ALA A 1 100 ? -12.094 10.403 2.434 1.00 97.69 100 ALA A C 1
ATOM 788 O O . ALA A 1 100 ? -11.926 9.866 1.333 1.00 97.69 100 ALA A O 1
ATOM 789 N N . SER A 1 101 ? -11.306 11.393 2.869 1.00 97.94 101 SER A N 1
ATOM 790 C CA . SER A 1 101 ? -10.165 11.923 2.117 1.00 97.94 101 SER A CA 1
ATOM 791 C C . SER A 1 101 ? -8.997 10.935 2.089 1.00 97.94 101 SER A C 1
ATOM 793 O O . SER A 1 101 ? -8.464 10.681 1.009 1.00 97.94 101 SER A O 1
ATOM 795 N N . GLU A 1 102 ? -8.652 10.310 3.221 1.00 98.12 102 GLU A N 1
ATOM 796 C CA . GLU A 1 102 ? -7.638 9.247 3.288 1.00 98.12 102 GLU A CA 1
ATOM 797 C C . GLU A 1 102 ? -8.019 8.067 2.394 1.00 98.12 102 GLU A C 1
ATOM 799 O O . GLU A 1 102 ? -7.240 7.669 1.525 1.00 98.12 102 GLU A O 1
ATOM 804 N N . ARG A 1 103 ? -9.253 7.560 2.525 1.00 98.00 103 ARG A N 1
ATOM 805 C CA . ARG A 1 103 ? -9.750 6.463 1.683 1.00 98.00 103 ARG A CA 1
ATOM 806 C C . ARG A 1 103 ? -9.642 6.807 0.196 1.00 98.00 103 ARG A C 1
ATOM 808 O O . ARG A 1 103 ? -9.178 5.990 -0.596 1.00 98.00 103 ARG A O 1
ATOM 815 N N . SER A 1 104 ? -10.049 8.016 -0.191 1.00 98.38 104 SER A N 1
ATOM 816 C CA . SER A 1 104 ? -10.025 8.462 -1.592 1.00 98.38 104 SER A CA 1
ATOM 817 C C . SER A 1 104 ? -8.611 8.713 -2.117 1.00 98.38 104 SER A C 1
ATOM 819 O O . SER A 1 104 ? -8.360 8.557 -3.313 1.00 98.38 104 SER A O 1
ATOM 821 N N . ARG A 1 105 ? -7.674 9.104 -1.248 1.00 98.25 105 ARG A N 1
ATOM 822 C CA . ARG A 1 105 ? -6.249 9.195 -1.580 1.00 98.25 105 ARG A CA 1
ATOM 823 C C . ARG A 1 105 ? -5.692 7.806 -1.872 1.00 98.25 105 ARG A C 1
ATOM 825 O O . ARG A 1 105 ? -5.268 7.587 -2.999 1.00 98.25 105 ARG A O 1
ATOM 832 N N . TYR A 1 106 ? -5.772 6.875 -0.920 1.00 98.50 106 TYR A N 1
ATOM 833 C CA . TYR A 1 106 ? -5.189 5.535 -1.062 1.00 98.50 106 TYR A CA 1
ATOM 834 C C . TYR A 1 106 ? -5.829 4.719 -2.190 1.00 98.50 106 TYR A C 1
ATOM 836 O O . TYR A 1 106 ? -5.144 3.952 -2.864 1.00 98.50 106 TYR A O 1
ATOM 844 N N . GLN A 1 107 ? -7.125 4.915 -2.454 1.00 98.44 107 GLN A N 1
ATOM 845 C CA . GLN A 1 107 ? -7.777 4.322 -3.622 1.00 98.44 107 GLN A CA 1
ATOM 846 C C . GLN A 1 107 ? -7.069 4.755 -4.916 1.00 98.44 107 GLN A C 1
ATOM 848 O O . GLN A 1 107 ? -6.618 3.904 -5.679 1.00 98.44 107 GLN A O 1
ATOM 853 N N . ARG A 1 108 ? -6.902 6.067 -5.123 1.00 98.25 108 ARG A N 1
ATOM 854 C CA . ARG A 1 108 ? -6.295 6.619 -6.344 1.00 98.25 108 ARG A CA 1
ATOM 855 C C . ARG A 1 108 ? -4.802 6.335 -6.445 1.00 98.25 108 ARG A C 1
ATOM 857 O O . ARG A 1 108 ? -4.313 6.006 -7.519 1.00 98.25 108 ARG A O 1
ATOM 864 N N . SER A 1 109 ? -4.073 6.488 -5.341 1.00 97.81 109 SER A N 1
ATOM 865 C CA . SER A 1 109 ? -2.610 6.427 -5.331 1.00 97.81 109 SER A CA 1
ATOM 866 C C . SER A 1 109 ? -2.047 5.008 -5.224 1.00 97.81 109 SER A C 1
ATOM 868 O O . SER A 1 109 ? -0.862 4.807 -5.476 1.00 97.81 109 SER A O 1
ATOM 870 N N . ILE A 1 110 ? -2.881 4.017 -4.888 1.00 98.19 110 ILE A N 1
ATOM 871 C CA . ILE A 1 110 ? -2.455 2.621 -4.741 1.00 98.19 110 ILE A CA 1
ATOM 872 C C . ILE A 1 110 ? -3.340 1.690 -5.566 1.00 98.19 110 ILE A C 1
ATOM 874 O O . ILE A 1 110 ? -2.856 1.061 -6.506 1.00 98.19 110 ILE A O 1
ATOM 878 N N . ALA A 1 111 ? -4.623 1.571 -5.215 1.00 97.38 111 ALA A N 1
ATOM 879 C CA . ALA A 1 111 ? -5.493 0.539 -5.779 1.00 97.38 111 ALA A CA 1
ATOM 880 C C . ALA A 1 111 ? -5.725 0.738 -7.285 1.00 97.38 111 ALA A C 1
ATOM 882 O O . ALA A 1 111 ? -5.582 -0.211 -8.055 1.00 97.38 111 ALA A O 1
ATOM 883 N N . ASP A 1 112 ? -6.008 1.966 -7.718 1.00 97.44 112 ASP A N 1
ATOM 884 C CA . ASP A 1 112 ? -6.289 2.274 -9.122 1.00 97.44 112 ASP A CA 1
ATOM 885 C C . ASP A 1 112 ? -5.033 2.109 -9.996 1.00 97.44 112 ASP A C 1
ATOM 887 O O . ASP A 1 112 ? -5.102 1.506 -11.068 1.00 97.44 112 ASP A O 1
ATOM 891 N N . LEU A 1 113 ? -3.862 2.553 -9.517 1.00 96.81 113 LEU A N 1
ATOM 892 C CA . LEU A 1 113 ? -2.583 2.373 -10.222 1.00 96.81 113 LEU A CA 1
ATOM 893 C C . LEU A 1 113 ? -2.176 0.899 -10.316 1.00 96.81 113 LEU A C 1
ATOM 895 O O . LEU A 1 113 ? -1.782 0.422 -11.381 1.00 96.81 113 LEU A O 1
ATOM 899 N N . ARG A 1 114 ? -2.327 0.145 -9.223 1.00 95.25 114 ARG A N 1
ATOM 900 C CA . ARG A 1 114 ? -2.128 -1.308 -9.215 1.00 95.25 114 ARG A CA 1
ATOM 901 C C . ARG A 1 114 ? -3.049 -1.991 -10.215 1.00 95.25 114 ARG A C 1
ATOM 903 O O . ARG A 1 114 ? -2.586 -2.830 -10.980 1.00 95.25 114 ARG A O 1
ATOM 910 N N . ASN A 1 115 ? -4.329 -1.627 -10.236 1.00 96.12 115 ASN A N 1
ATOM 911 C CA . ASN A 1 115 ? -5.291 -2.209 -11.164 1.00 96.12 115 ASN A CA 1
ATOM 912 C C . ASN A 1 115 ? -4.928 -1.898 -12.615 1.00 96.12 115 ASN A C 1
ATOM 914 O O . ASN A 1 115 ? -4.909 -2.808 -13.436 1.00 96.12 115 ASN A O 1
ATOM 918 N N . LYS A 1 116 ? -4.553 -0.650 -12.915 1.00 96.38 116 LYS A N 1
ATOM 919 C CA . LYS A 1 116 ? -4.064 -0.256 -14.240 1.00 96.38 116 LYS A CA 1
ATOM 920 C C . LYS A 1 116 ? -2.897 -1.139 -14.689 1.00 96.38 116 LYS A C 1
ATOM 922 O O . LYS A 1 116 ? -2.952 -1.703 -15.773 1.00 96.38 116 LYS A O 1
ATOM 927 N N . HIS A 1 117 ? -1.861 -1.291 -13.868 1.00 96.31 117 HIS A N 1
ATOM 928 C CA . HIS A 1 117 ? -0.662 -2.028 -14.276 1.00 96.31 117 HIS A CA 1
ATOM 929 C C . HIS A 1 117 ? -0.820 -3.553 -14.253 1.00 96.31 117 HIS A C 1
ATOM 931 O O . HIS A 1 117 ? -0.163 -4.235 -15.030 1.00 96.31 117 HIS A O 1
ATOM 937 N N . LEU A 1 118 ? -1.661 -4.107 -13.374 1.00 95.00 118 LEU A N 1
ATOM 938 C CA . LEU A 1 118 ? -1.813 -5.561 -13.228 1.00 95.00 118 LEU A CA 1
ATOM 939 C C . LEU A 1 118 ? -2.997 -6.149 -14.008 1.00 95.00 118 LEU A C 1
ATOM 941 O O . LEU A 1 118 ? -3.061 -7.369 -14.155 1.00 95.00 118 LEU A O 1
ATOM 945 N N . HIS A 1 119 ? -3.928 -5.323 -14.495 1.00 93.81 119 HIS A N 1
ATOM 946 C CA . HIS A 1 119 ? -5.124 -5.790 -15.209 1.00 93.81 119 HIS A CA 1
ATOM 947 C C . HIS A 1 119 ? -5.274 -5.231 -16.629 1.00 93.81 119 HIS A C 1
ATOM 949 O O . HIS A 1 119 ? -6.121 -5.724 -17.371 1.00 93.81 119 HIS A O 1
ATOM 955 N N . THR A 1 120 ? -4.440 -4.274 -17.047 1.00 94.19 120 THR A N 1
ATOM 956 C CA . THR A 1 120 ? -4.439 -3.757 -18.424 1.00 94.19 120 THR A CA 1
ATOM 957 C C . THR A 1 120 ? -3.224 -4.268 -19.190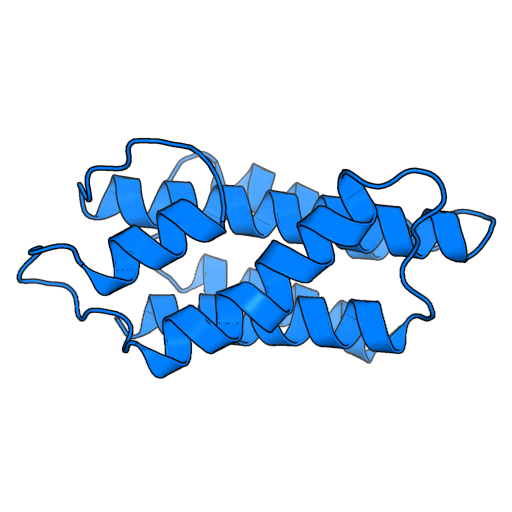 1.00 94.19 120 THR A C 1
ATOM 959 O O . THR A 1 120 ? -2.081 -4.074 -18.771 1.00 94.19 120 THR A O 1
ATOM 962 N N . ALA A 1 121 ? -3.463 -4.898 -20.342 1.00 91.25 121 ALA A N 1
ATOM 963 C CA . ALA A 1 121 ? -2.399 -5.369 -21.223 1.00 91.25 121 ALA A CA 1
ATOM 964 C C . ALA A 1 121 ? -1.494 -4.213 -21.686 1.00 91.25 121 ALA A C 1
ATOM 966 O O . ALA A 1 121 ? -1.959 -3.098 -21.911 1.00 91.25 121 ALA A O 1
ATOM 967 N N . ASP A 1 122 ? -0.195 -4.495 -21.804 1.00 90.94 122 ASP A N 1
ATOM 968 C CA . ASP A 1 122 ? 0.859 -3.532 -22.166 1.00 90.94 122 ASP A CA 1
ATOM 969 C C . ASP A 1 122 ? 0.945 -2.280 -21.263 1.00 90.94 122 ASP A C 1
ATOM 971 O O . ASP A 1 122 ? 1.613 -1.300 -21.586 1.00 90.94 122 ASP A O 1
ATOM 975 N N . SER A 1 123 ? 0.324 -2.315 -20.078 1.00 94.88 123 SER A N 1
ATOM 976 C CA . SER A 1 123 ? 0.483 -1.268 -19.077 1.00 94.88 123 SER A CA 1
ATOM 977 C C . SER A 1 123 ? 1.650 -1.574 -18.146 1.00 94.88 123 SER A C 1
ATOM 979 O O . SER A 1 123 ? 1.686 -2.600 -17.473 1.00 94.88 123 SER A O 1
ATOM 981 N N . TYR A 1 124 ? 2.591 -0.641 -18.052 1.00 95.00 124 TYR A N 1
ATOM 982 C CA . TYR A 1 124 ? 3.730 -0.722 -17.141 1.00 95.00 124 TYR A CA 1
ATOM 983 C C . TYR A 1 124 ? 3.879 0.597 -16.386 1.00 95.00 124 TYR A C 1
ATOM 985 O O . TYR A 1 124 ? 3.490 1.640 -16.922 1.00 95.00 124 TYR A O 1
ATOM 993 N N . PRO A 1 125 ? 4.475 0.587 -15.182 1.00 95.88 125 PRO A N 1
ATOM 994 C CA . PRO A 1 125 ? 4.909 1.825 -14.555 1.00 95.88 125 PRO A CA 1
ATOM 995 C C . PRO A 1 125 ? 5.931 2.525 -15.457 1.00 95.88 125 PRO A C 1
ATOM 997 O O . PRO A 1 125 ? 6.895 1.898 -15.916 1.00 95.88 125 PRO A O 1
ATOM 1000 N N . ALA A 1 126 ? 5.724 3.815 -15.701 1.00 91.62 126 ALA A N 1
ATOM 1001 C CA . ALA A 1 126 ? 6.481 4.624 -16.647 1.00 91.62 126 ALA A CA 1
ATOM 1002 C C . ALA A 1 126 ? 7.967 4.700 -16.279 1.00 91.62 126 ALA A C 1
ATOM 1004 O O . ALA A 1 126 ? 8.839 4.687 -17.147 1.00 91.62 126 ALA A O 1
ATOM 1005 N N . ASN A 1 127 ? 8.270 4.773 -14.983 1.00 92.69 127 ASN A N 1
ATOM 1006 C CA . ASN A 1 127 ? 9.629 4.881 -14.465 1.00 92.69 127 ASN A CA 1
ATOM 1007 C C . ASN A 1 127 ? 9.703 4.424 -12.998 1.00 92.69 127 ASN A C 1
ATOM 1009 O O . ASN A 1 127 ? 8.697 4.085 -12.375 1.00 92.69 127 ASN A O 1
ATOM 1013 N N . GLU A 1 128 ? 10.913 4.402 -12.433 1.00 92.06 128 GLU A N 1
ATOM 1014 C CA . GLU A 1 128 ? 11.097 4.039 -11.021 1.00 92.06 128 GLU A CA 1
ATOM 1015 C C . GLU A 1 128 ? 10.466 5.049 -10.050 1.00 92.06 128 GLU A C 1
ATOM 1017 O O . GLU A 1 128 ? 10.116 4.661 -8.937 1.00 92.06 128 GLU A O 1
ATOM 1022 N N . ALA A 1 129 ? 10.296 6.317 -10.441 1.00 93.75 129 ALA A N 1
ATOM 1023 C CA . ALA A 1 129 ? 9.686 7.325 -9.577 1.00 93.75 129 ALA A CA 1
ATOM 1024 C C . ALA A 1 129 ? 8.199 7.026 -9.332 1.00 93.75 129 ALA A C 1
ATOM 1026 O O . ALA A 1 129 ? 7.753 7.099 -8.191 1.00 93.75 129 ALA A O 1
ATOM 1027 N N . GLU A 1 130 ? 7.455 6.591 -10.353 1.00 95.00 130 GLU A N 1
ATOM 1028 C CA . GLU A 1 130 ? 6.070 6.126 -10.189 1.00 95.00 130 GLU A CA 1
ATOM 1029 C C . GLU A 1 130 ? 5.984 4.943 -9.213 1.00 95.00 130 GLU A C 1
ATOM 1031 O O . GLU A 1 130 ? 5.175 4.959 -8.287 1.00 95.00 130 GLU A O 1
ATOM 1036 N N . VAL A 1 131 ? 6.880 3.958 -9.346 1.00 95.69 131 VAL A N 1
ATOM 1037 C CA . VAL A 1 131 ? 6.948 2.815 -8.418 1.00 95.69 131 VAL A CA 1
ATOM 1038 C C . VAL A 1 131 ? 7.235 3.278 -6.985 1.00 95.69 131 VAL A C 1
ATOM 1040 O O . VAL A 1 131 ? 6.597 2.810 -6.043 1.00 95.69 131 VAL A O 1
ATOM 1043 N N . ASN A 1 132 ? 8.182 4.201 -6.804 1.00 95.12 132 ASN A N 1
ATOM 1044 C CA . ASN A 1 132 ? 8.529 4.729 -5.483 1.00 95.12 132 ASN A CA 1
ATOM 1045 C C . ASN A 1 132 ? 7.389 5.542 -4.866 1.00 95.12 132 ASN A C 1
ATOM 1047 O O . ASN A 1 132 ? 7.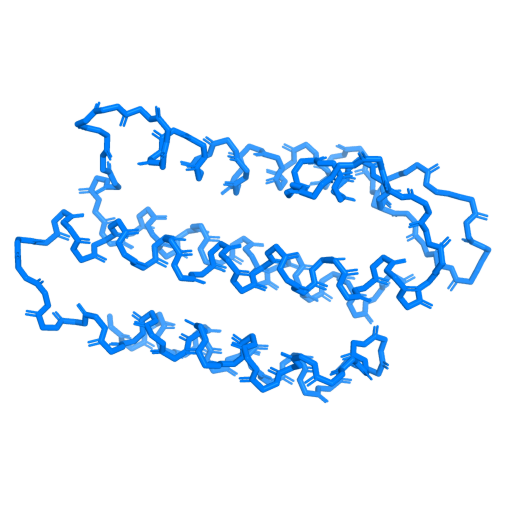190 5.458 -3.657 1.00 95.12 132 ASN A O 1
ATOM 1051 N N . ASN A 1 133 ? 6.621 6.275 -5.675 1.00 95.75 133 ASN A N 1
ATOM 1052 C CA . ASN A 1 133 ? 5.441 7.000 -5.211 1.00 95.75 133 ASN A CA 1
ATOM 1053 C C . ASN A 1 133 ? 4.370 6.032 -4.701 1.00 95.75 133 ASN A C 1
ATOM 1055 O O . ASN A 1 133 ? 3.875 6.218 -3.593 1.00 95.75 133 ASN A O 1
ATOM 1059 N N . ILE A 1 134 ? 4.081 4.959 -5.450 1.00 97.12 134 ILE A N 1
ATOM 1060 C CA . ILE A 1 134 ? 3.142 3.916 -5.010 1.00 97.12 134 ILE A CA 1
ATOM 1061 C C . ILE A 1 134 ? 3.604 3.320 -3.671 1.00 97.12 134 ILE A C 1
ATOM 1063 O O . ILE A 1 134 ? 2.837 3.290 -2.713 1.00 97.12 134 ILE A O 1
ATOM 1067 N N . ILE A 1 135 ? 4.870 2.899 -3.565 1.00 97.38 135 ILE A N 1
ATOM 1068 C CA . ILE A 1 135 ? 5.421 2.317 -2.325 1.00 97.38 135 ILE A CA 1
ATOM 1069 C C . ILE A 1 135 ? 5.408 3.330 -1.171 1.00 97.38 135 ILE A C 1
ATOM 1071 O O . ILE A 1 135 ? 5.150 2.960 -0.028 1.00 97.38 135 ILE A O 1
ATOM 1075 N N . GLY A 1 136 ? 5.661 4.608 -1.450 1.00 97.56 136 GLY A N 1
ATOM 1076 C CA . GLY A 1 136 ? 5.583 5.672 -0.455 1.00 97.56 136 GLY A CA 1
ATOM 1077 C C . GLY A 1 136 ? 4.180 5.834 0.123 1.00 97.56 136 GLY A C 1
ATOM 1078 O O . GLY A 1 136 ? 4.029 5.938 1.337 1.00 97.56 136 GLY A O 1
ATOM 1079 N N . GLU A 1 137 ? 3.155 5.770 -0.720 1.00 98.00 137 GLU A N 1
ATOM 1080 C CA . GLU A 1 137 ? 1.757 5.823 -0.285 1.00 98.00 137 GLU A CA 1
ATOM 1081 C C . GLU A 1 137 ? 1.365 4.580 0.523 1.00 98.00 137 GLU A C 1
ATOM 1083 O O . GLU A 1 137 ? 0.668 4.697 1.531 1.00 98.00 137 GLU A O 1
ATOM 1088 N N . MET A 1 138 ? 1.874 3.398 0.152 1.00 97.81 138 MET A N 1
ATOM 1089 C CA . MET A 1 138 ? 1.710 2.182 0.960 1.00 97.81 138 MET A CA 1
ATOM 1090 C C . MET A 1 138 ? 2.347 2.331 2.340 1.00 97.81 138 MET A C 1
ATOM 1092 O O . MET A 1 138 ? 1.737 1.948 3.334 1.00 97.81 138 MET A O 1
ATOM 1096 N N . GLN A 1 139 ? 3.553 2.901 2.415 1.00 97.25 139 GLN A N 1
ATOM 1097 C CA . GLN A 1 139 ? 4.214 3.180 3.686 1.00 97.25 139 GLN A CA 1
ATOM 1098 C C . GLN A 1 139 ? 3.364 4.124 4.544 1.00 97.25 139 GLN A C 1
ATOM 1100 O O . GLN A 1 139 ? 3.160 3.838 5.719 1.00 97.25 139 GLN A O 1
ATOM 1105 N N . THR A 1 140 ? 2.824 5.204 3.967 1.00 97.69 140 THR A N 1
ATOM 1106 C CA . THR A 1 140 ? 1.928 6.127 4.684 1.00 97.69 140 THR A CA 1
ATOM 1107 C C . THR A 1 140 ? 0.672 5.422 5.198 1.00 97.69 140 THR A C 1
ATOM 1109 O O . THR A 1 140 ? 0.312 5.609 6.358 1.00 97.69 140 THR A O 1
ATOM 1112 N N . LEU A 1 141 ? 0.038 4.573 4.383 1.00 98.12 141 LEU A N 1
ATOM 1113 C CA . LEU A 1 141 ? -1.119 3.786 4.812 1.00 98.12 141 LEU A CA 1
ATOM 1114 C C . LEU A 1 141 ? -0.758 2.839 5.963 1.00 98.12 141 LEU A C 1
ATOM 1116 O O . LEU A 1 141 ? -1.452 2.829 6.972 1.00 98.12 141 LEU A O 1
ATOM 1120 N N . ILE A 1 142 ? 0.341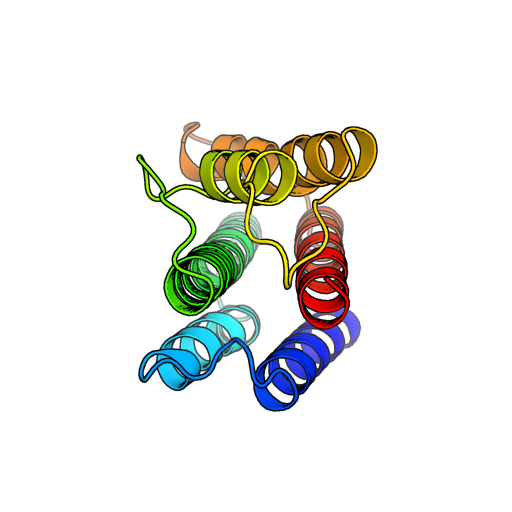 2.088 5.858 1.00 96.50 142 ILE A N 1
ATOM 1121 C CA . ILE A 1 142 ? 0.783 1.161 6.913 1.00 96.50 142 ILE A CA 1
ATOM 1122 C C . ILE A 1 142 ? 1.114 1.915 8.209 1.00 96.50 142 ILE A C 1
ATOM 1124 O O . ILE A 1 142 ? 0.726 1.468 9.286 1.00 96.50 142 ILE A O 1
ATOM 1128 N N . SER A 1 143 ? 1.765 3.079 8.120 1.00 95.50 143 SER A N 1
ATOM 1129 C CA . SER A 1 143 ? 1.956 3.969 9.271 1.00 95.50 143 SER A CA 1
ATOM 1130 C C . SER A 1 143 ? 0.625 4.407 9.878 1.00 95.50 143 SER A C 1
ATOM 1132 O O . SER A 1 143 ? 0.503 4.429 11.099 1.00 95.50 143 SER A O 1
ATOM 1134 N N . ARG A 1 144 ? -0.378 4.729 9.050 1.00 96.06 144 ARG A N 1
ATOM 1135 C CA . ARG A 1 144 ? -1.708 5.117 9.533 1.00 96.06 144 ARG A CA 1
ATOM 1136 C C . ARG A 1 144 ? -2.403 3.975 10.266 1.00 96.06 144 ARG A C 1
ATOM 1138 O O . ARG A 1 144 ? -3.005 4.239 11.295 1.00 96.06 144 ARG A O 1
ATOM 1145 N N . LEU A 1 145 ? -2.280 2.729 9.800 1.00 94.50 145 LEU A N 1
ATOM 1146 C CA . LEU A 1 145 ? -2.859 1.561 10.484 1.00 94.50 145 LEU A CA 1
ATOM 1147 C C . LEU A 1 145 ? -2.351 1.396 11.921 1.00 94.50 145 LEU A C 1
ATOM 1149 O O . LEU A 1 145 ? -3.080 0.900 12.767 1.00 94.50 145 LEU A O 1
ATOM 1153 N N . ALA A 1 146 ? -1.108 1.793 12.205 1.00 88.88 146 ALA A N 1
ATOM 1154 C CA . ALA A 1 146 ? -0.547 1.729 13.555 1.00 88.88 146 ALA A CA 1
ATOM 1155 C C . ALA A 1 146 ? -1.129 2.790 14.509 1.00 88.88 146 ALA A C 1
ATOM 1157 O O . ALA A 1 146 ? -0.858 2.743 15.705 1.00 88.88 146 ALA A O 1
ATOM 1158 N N . THR A 1 147 ? -1.875 3.763 13.981 1.00 89.25 147 THR A N 1
ATOM 1159 C CA . THR A 1 147 ? -2.471 4.867 14.744 1.00 89.25 147 THR A CA 1
ATOM 1160 C C . THR A 1 147 ? -3.991 4.947 14.605 1.00 89.25 147 THR A C 1
ATOM 1162 O O . THR A 1 147 ? -4.581 5.922 15.078 1.00 89.25 147 THR A O 1
ATOM 1165 N N . LEU A 1 148 ? -4.617 3.994 13.904 1.00 90.00 148 LEU A N 1
ATOM 1166 C CA . LEU A 1 148 ? -6.070 3.801 13.942 1.00 90.00 148 LEU A CA 1
ATOM 1167 C C . LEU A 1 148 ? -6.457 3.215 15.299 1.00 90.00 148 LEU A C 1
ATOM 1169 O O . LEU A 1 148 ? -7.506 3.654 15.817 1.00 90.00 148 LEU A O 1
#

Radius of gyration: 14.89 Å; chains: 1; bounding box: 37×28×42 Å